Protein 7XV1 (pdb70)

Solvent-accessible surface area: 7884 Å² total; per-residue (Å²): 174,52,61,103,11,36,88,26,10,0,22,38,2,26,110,142,18,76,68,132,58,114,6,45,1,0,0,31,46,33,56,78,19,145,139,95,46,16,22,3,0,14,0,0,0,7,91,19,13,13,6,3,1,0,0,0,53,102,22,11,65,36,19,98,128,130,96,1,29,47,37,0,9,0,40,1,64,89,8,45,29,56,71,18,229,96,48,62,58,0,0,0,0,4,84,12,104,29,91,99,41,18,145,70,28,53,98,95,15,45,126,13,82,106,43,135,128,114,95,97,84,34,30,132,181,24,14,110,78,0,7,61,16,6,69,121,19,147,151,23,70,148,80,12,135,55

Structure (mmCIF, N/CA/C/O backbone):
data_7XV1
#
_entry.id   7XV1
#
_cell.length_a   50.333
_cell.length_b   50.333
_cell.length_c   126.481
_cell.angle_alpha   90.000
_cell.angle_beta   90.000
_cell.angle_gamma   90.000
#
_symmetry.space_group_name_H-M   'P 41 21 2'
#
loop_
_entity.id
_entity.type
_entity.pdbx_description
1 polymer 'Replication protein A 70 kDa DNA-binding subunit'
2 polymer 'DNA helicase B'
3 water water
#
loop_
_atom_site.group_PDB
_atom_site.id
_atom_site.type_symbol
_atom_site.label_atom_id
_atom_site.label_alt_id
_atom_site.label_comp_id
_atom_site.label_asym_id
_atom_site.label_entity_id
_atom_site.label_seq_id
_atom_site.pdbx_PDB_ins_code
_atom_site.Cartn_x
_atom_site.Cartn_y
_atom_site.Cartn_z
_atom_site.occupancy
_atom_site.B_iso_or_equiv
_atom_site.auth_seq_id
_atom_site.auth_comp_id
_atom_site.auth_asym_id
_atom_site.auth_atom_id
_atom_site.pdbx_PDB_model_num
ATOM 1 N N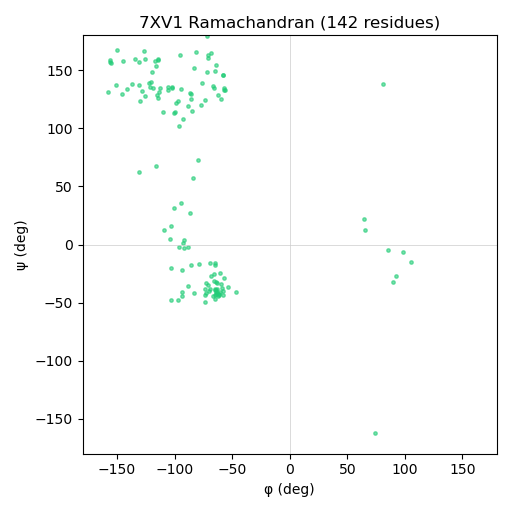 . MET A 1 1 ? 7.317 2.000 4.827 1.00 51.27 1 MET A N 1
ATOM 2 C CA . MET A 1 1 ? 8.737 1.660 4.565 1.00 44.39 1 MET A CA 1
ATOM 3 C C . MET A 1 1 ? 9.131 0.422 5.381 1.00 48.15 1 MET A C 1
ATOM 4 O O . MET A 1 1 ? 8.744 0.339 6.548 1.00 43.34 1 MET A O 1
ATOM 9 N N . VAL A 1 2 ? 9.878 -0.503 4.777 1.00 50.85 2 VAL A N 1
ATOM 10 C CA . VAL A 1 2 ? 10.345 -1.735 5.474 1.00 43.37 2 VAL A CA 1
ATOM 11 C C . VAL A 1 2 ? 11.384 -1.329 6.520 1.00 42.44 2 VAL A C 1
ATOM 12 O O . VAL A 1 2 ? 11.659 -2.151 7.411 1.00 35.51 2 VAL A O 1
ATOM 16 N N . GLY A 1 3 ? 11.925 -0.107 6.416 1.00 42.26 3 GLY A N 1
ATOM 17 C CA . GLY A 1 3 ? 12.891 0.426 7.396 1.00 42.99 3 GLY A CA 1
ATOM 18 C C . GLY A 1 3 ? 12.247 0.590 8.759 1.00 33.29 3 GLY A C 1
ATOM 19 O O . GLY A 1 3 ? 12.986 0.762 9.739 1.00 24.95 3 GLY A O 1
ATOM 20 N N . GLN A 1 4 ? 10.914 0.599 8.805 1.00 27.63 4 GLN A N 1
ATOM 21 C CA . GLN A 1 4 ? 10.188 0.700 10.093 1.00 27.53 4 GLN A CA 1
ATOM 22 C C . GLN A 1 4 ? 10.145 -0.651 10.819 1.00 26.33 4 GLN A C 1
ATOM 23 O O . GLN A 1 4 ? 9.845 -0.630 12.019 1.00 22.12 4 GLN A O 1
ATOM 29 N N . LEU A 1 5 ? 10.413 -1.773 10.134 1.00 23.36 5 LEU A N 1
ATOM 30 C CA . LEU A 1 5 ? 10.260 -3.062 10.796 1.00 21.80 5 LEU A CA 1
ATOM 31 C C . LEU A 1 5 ? 11.606 -3.759 10.949 1.00 20.30 5 LEU A C 1
ATOM 32 O O . LEU A 1 5 ? 12.570 -3.467 10.242 1.00 21.71 5 LEU A O 1
ATOM 37 N N . SER A 1 6 ? 11.647 -4.701 11.895 1.00 20.85 6 SER A N 1
ATOM 38 C CA . SER A 1 6 ? 12.873 -5.402 12.294 1.00 21.17 6 SER A CA 1
ATOM 39 C C . SER A 1 6 ? 13.211 -6.509 11.293 1.00 20.19 6 SER A C 1
ATOM 40 O O . SER A 1 6 ? 13.093 -7.701 11.567 1.00 19.64 6 SER A O 1
ATOM 43 N N . GLU A 1 7 ? 13.666 -6.089 10.112 1.00 21.84 7 GLU A N 1
ATOM 44 C CA . GLU A 1 7 ? 13.903 -7.036 9.033 1.00 22.81 7 GLU A CA 1
ATOM 45 C C . GLU A 1 7 ? 14.935 -8.065 9.461 1.00 24.70 7 GLU A C 1
ATOM 46 O O . GLU A 1 7 ? 16.037 -7.707 9.892 1.00 25.45 7 GLU A O 1
ATOM 52 N N . GLY A 1 8 ? 14.573 -9.339 9.348 1.00 22.74 8 GLY A N 1
ATOM 53 C CA . GLY A 1 8 ? 15.432 -10.428 9.747 1.00 24.77 8 GLY A CA 1
ATOM 54 C C . GLY A 1 8 ? 15.143 -11.000 11.117 1.00 24.04 8 GLY A C 1
ATOM 55 O O . GLY A 1 8 ? 15.770 -12.007 11.488 1.00 22.21 8 GLY A O 1
ATOM 56 N N . ALA A 1 9 ? 14.229 -10.386 11.883 1.00 20.36 9 ALA A N 1
ATOM 57 C CA . ALA A 1 9 ? 13.902 -10.909 13.210 1.00 20.38 9 ALA A CA 1
ATOM 58 C C . ALA A 1 9 ? 13.243 -12.279 13.116 1.00 21.73 9 ALA A C 1
ATOM 59 O O . ALA A 1 9 ? 13.502 -13.155 13.947 1.00 21.06 9 ALA A O 1
ATOM 61 N N . ILE A 1 10 ? 12.383 -12.484 12.119 1.00 20.06 10 ILE A N 1
ATOM 62 C CA . ILE A 1 10 ? 11.704 -13.779 12.031 1.00 20.72 10 ILE A CA 1
ATOM 63 C C . ILE A 1 10 ? 12.705 -14.882 11.725 1.00 19.40 10 ILE A C 1
ATOM 64 O O . ILE A 1 10 ? 12.706 -15.947 12.372 1.00 20.91 10 ILE A O 1
ATOM 69 N N . ALA A 1 11 ? 13.609 -14.627 10.781 1.00 20.90 11 ALA A N 1
ATOM 70 C CA . ALA A 1 11 ? 14.667 -15.591 10.501 1.00 23.57 11 ALA A CA 1
ATOM 71 C C . ALA A 1 11 ? 15.508 -15.858 11.743 1.00 24.96 11 ALA A C 1
ATOM 72 O O . ALA A 1 11 ? 15.929 -16.992 11.979 1.00 26.32 11 ALA A O 1
ATOM 74 N N . ALA A 1 12 ? 15.763 -14.826 12.553 1.00 21.15 12 ALA A N 1
ATOM 75 C CA . ALA A 1 12 ? 16.602 -15.032 13.734 1.00 25.69 12 ALA A CA 1
ATOM 76 C C . ALA A 1 12 ? 15.886 -15.874 14.779 1.00 27.19 12 ALA A C 1
ATOM 77 O O . ALA A 1 12 ? 16.495 -16.745 15.412 1.00 28.31 12 ALA A O 1
ATOM 79 N N . ILE A 1 13 ? 14.591 -15.638 14.975 1.00 21.44 13 ILE A N 1
ATOM 80 C CA . ILE A 1 13 ? 13.845 -16.486 15.894 1.00 25.37 13 ILE A CA 1
ATOM 81 C C . ILE A 1 13 ? 13.800 -17.913 15.377 1.00 25.16 13 ILE A C 1
ATOM 82 O O . ILE A 1 13 ? 13.985 -18.872 16.138 1.00 24.92 13 ILE A O 1
ATOM 87 N N . MET A 1 14 ? 13.612 -18.078 14.073 1.00 22.43 14 MET A N 1
ATOM 88 C CA . MET A 1 14 ? 13.401 -19.412 13.530 1.00 24.43 14 MET A CA 1
ATOM 89 C C . MET A 1 14 ? 14.692 -20.211 13.550 1.00 29.01 14 MET A C 1
ATOM 90 O O . MET A 1 14 ? 14.663 -21.437 13.723 1.00 28.96 14 MET A O 1
ATOM 95 N N . GLN A 1 15 ? 15.835 -19.544 13.374 1.00 26.21 15 GLN A N 1
ATOM 96 C CA . GLN A 1 15 ? 17.121 -20.237 13.314 1.00 28.69 15 GLN A CA 1
ATOM 97 C C . GLN A 1 15 ? 17.859 -20.235 14.655 1.00 32.72 15 GLN A C 1
ATOM 98 O O . GLN A 1 15 ? 18.300 -21.294 15.109 1.00 33.54 15 GLN A O 1
ATOM 104 N N . LYS A 1 16 ? 17.969 -19.087 15.333 1.00 27.90 16 LYS A N 1
ATOM 105 C CA . LYS A 1 16 ? 18.714 -19.024 16.590 1.00 31.75 16 LYS A CA 1
ATOM 106 C C . LYS A 1 16 ? 17.854 -19.226 17.829 1.00 36.20 16 LYS A C 1
ATOM 107 O O . LYS A 1 16 ? 18.394 -19.590 18.883 1.00 37.65 16 LYS A O 1
ATOM 113 N N . GLY A 1 17 ? 16.545 -18.992 17.739 1.00 34.49 17 GLY A N 1
ATOM 114 C CA . GLY A 1 17 ? 15.659 -19.146 18.878 1.00 35.66 17 GLY A CA 1
ATOM 115 C C . GLY A 1 17 ? 15.893 -18.192 20.032 1.00 41.03 17 GLY A C 1
ATOM 116 O O . GLY A 1 17 ? 15.295 -18.381 21.094 1.00 42.08 17 GLY A O 1
ATOM 117 N N . ASP A 1 18 ? 16.689 -17.142 19.834 1.00 43.80 18 ASP A N 1
ATOM 118 C CA . ASP A 1 18 ? 17.011 -16.235 20.971 1.00 45.15 18 ASP A CA 1
ATOM 119 C C . ASP A 1 18 ? 15.815 -15.326 21.277 1.00 38.51 18 ASP A C 1
ATOM 120 O O . ASP A 1 18 ? 15.162 -14.870 20.326 1.00 38.39 18 ASP A O 1
ATOM 125 N N . THR A 1 19 ? 15.532 -15.111 22.563 1.00 36.96 19 THR A N 1
ATOM 126 C CA . THR A 1 19 ? 14.383 -14.269 22.982 1.00 36.58 19 THR A CA 1
ATOM 127 C C . THR A 1 19 ? 14.869 -12.898 23.457 1.00 36.17 19 THR A C 1
ATOM 128 O O . THR A 1 19 ? 14.028 -12.111 23.909 1.00 35.32 19 THR A O 1
ATOM 132 N N . ASN A 1 20 ? 16.167 -12.624 23.351 1.00 32.56 20 ASN A N 1
ATOM 133 C CA . ASN A 1 20 ? 16.711 -11.355 23.906 1.00 35.97 20 ASN A CA 1
ATOM 134 C C . ASN A 1 20 ? 16.587 -10.216 22.888 1.00 35.51 20 ASN A C 1
ATOM 135 O O . ASN A 1 20 ? 17.397 -9.276 22.964 1.00 39.45 20 ASN A O 1
ATOM 140 N N . ILE A 1 21 ? 15.611 -10.289 21.981 1.00 31.53 21 ILE A N 1
ATOM 141 C CA . ILE A 1 21 ? 15.395 -9.191 21.050 1.00 32.18 21 ILE A CA 1
ATOM 142 C C . ILE A 1 21 ? 14.023 -8.589 21.318 1.00 29.38 21 ILE A C 1
ATOM 143 O O . ILE A 1 21 ? 13.134 -9.239 21.877 1.00 27.60 21 ILE A O 1
ATOM 148 N N . LYS A 1 22 ? 13.892 -7.293 20.967 1.00 26.68 22 LYS A N 1
ATOM 149 C CA . LYS A 1 22 ? 12.608 -6.547 21.097 1.00 24.83 22 LYS A CA 1
ATOM 150 C C . LYS A 1 22 ? 12.187 -6.166 19.659 1.00 23.07 22 LYS A C 1
ATOM 151 O O . LYS A 1 22 ? 12.200 -4.963 19.362 1.00 22.77 22 LYS A O 1
ATOM 157 N N . PRO A 1 23 ? 11.803 -7.104 18.746 1.00 22.34 23 PRO A N 1
ATOM 158 C CA . PRO A 1 23 ? 11.578 -6.764 17.342 1.00 21.31 23 PRO A CA 1
ATOM 159 C C . PRO A 1 23 ? 10.311 -5.949 17.142 1.00 22.71 23 PRO A C 1
ATOM 160 O O . PRO A 1 23 ? 9.327 -6.082 17.873 1.00 21.07 23 PRO A O 1
ATOM 164 N N . ILE A 1 24 ? 10.359 -5.082 16.140 1.00 19.30 24 ILE A N 1
ATOM 165 C CA . ILE A 1 24 ? 9.202 -4.313 15.691 1.00 19.61 24 ILE A CA 1
ATOM 166 C C . ILE A 1 24 ? 8.609 -5.018 14.474 1.00 21.65 24 ILE A C 1
ATOM 167 O O . ILE A 1 24 ? 9.294 -5.230 13.467 1.00 19.73 24 ILE A O 1
ATOM 172 N N . LEU A 1 25 ? 7.336 -5.396 14.575 1.00 18.28 25 LEU A N 1
ATOM 173 C CA . LEU A 1 25 ? 6.660 -6.235 13.597 1.00 17.37 25 LEU A CA 1
ATOM 174 C C . LEU A 1 25 ? 5.327 -5.607 13.214 1.00 20.85 25 LEU A C 1
ATOM 175 O O . LEU A 1 25 ? 4.728 -4.865 13.990 1.00 22.93 25 LEU A O 1
ATOM 180 N N . GLN A 1 26 ? 4.824 -5.965 12.044 1.00 18.44 26 GLN A N 1
ATOM 181 C CA . GLN A 1 26 ? 3.468 -5.581 11.645 1.00 21.74 26 GLN A CA 1
ATOM 182 C C . GLN A 1 26 ? 2.534 -6.783 11.733 1.00 23.22 26 GLN A C 1
ATOM 183 O O . GLN A 1 26 ? 2.879 -7.878 11.273 1.00 22.07 26 GLN A O 1
ATOM 189 N N . VAL A 1 27 ? 1.365 -6.583 12.343 1.00 21.81 27 VAL A N 1
ATOM 190 C CA . VAL A 1 27 ? 0.322 -7.609 12.322 1.00 21.89 27 VAL A CA 1
ATOM 191 C C . VAL A 1 27 ? -0.291 -7.651 10.928 1.00 26.61 27 VAL A C 1
ATOM 192 O O . VAL A 1 27 ? -0.762 -6.633 10.411 1.00 24.91 27 VAL A O 1
ATOM 196 N N . ILE A 1 28 ? -0.285 -8.828 10.310 1.00 21.51 28 ILE A N 1
ATOM 197 C CA . ILE A 1 28 ? -0.940 -8.983 9.015 1.00 26.81 28 ILE A CA 1
ATOM 198 C C . ILE A 1 28 ? -2.370 -9.484 9.171 1.00 30.18 28 ILE A C 1
ATOM 199 O O . ILE A 1 28 ? -3.286 -8.977 8.513 1.00 30.58 28 ILE A O 1
ATOM 204 N N . ASN A 1 29 ? -2.588 -10.476 10.025 1.00 26.05 29 ASN A N 1
ATOM 205 C CA . ASN A 1 29 ? -3.920 -11.024 10.220 1.00 28.91 29 ASN A CA 1
ATOM 206 C C . ASN A 1 29 ? -3.966 -11.637 11.608 1.00 27.26 29 ASN A C 1
ATOM 207 O O . ASN A 1 29 ? -2.934 -11.998 12.174 1.00 25.36 29 ASN A O 1
ATOM 212 N N . ILE A 1 30 ? -5.175 -11.741 12.151 1.00 28.15 30 ILE A N 1
ATOM 213 C CA . ILE A 1 30 ? -5.418 -12.327 13.463 1.00 28.07 30 ILE A CA 1
ATOM 214 C C . ILE A 1 30 ? -6.540 -13.335 13.319 1.00 33.26 30 ILE A C 1
ATOM 215 O O . ILE A 1 30 ? -7.547 -13.062 12.652 1.00 34.73 30 ILE A O 1
ATOM 220 N N . ARG A 1 31 ? -6.395 -14.494 13.951 1.00 28.15 31 ARG A N 1
ATOM 221 C CA . ARG A 1 31 ? -7.555 -15.350 13.879 1.00 31.47 31 ARG A CA 1
ATOM 222 C C . ARG A 1 31 ? -7.819 -15.986 15.237 1.00 33.10 31 ARG A C 1
ATOM 223 O O . ARG A 1 31 ? -6.876 -16.362 15.957 1.00 29.81 31 ARG A O 1
ATOM 231 N N . PRO A 1 32 ? -9.080 -16.049 15.646 1.00 33.74 32 PRO A N 1
ATOM 232 C CA . PRO A 1 32 ? -9.398 -16.631 16.948 1.00 37.08 32 PRO A CA 1
ATOM 233 C C . PRO A 1 32 ? -9.482 -18.138 16.828 1.00 35.85 32 PRO A C 1
ATOM 234 O O . PRO A 1 32 ? -9.839 -18.681 15.782 1.00 36.87 32 PRO A O 1
ATOM 238 N N . ILE A 1 33 ? -9.176 -18.814 17.944 1.00 36.50 33 ILE A N 1
ATOM 239 C CA . ILE A 1 33 ? -9.257 -20.302 18.040 1.00 42.01 33 ILE A CA 1
ATOM 240 C C . ILE A 1 33 ? -10.106 -20.604 19.285 1.00 47.64 33 ILE A C 1
ATOM 241 O O . ILE A 1 33 ? -9.825 -19.991 20.331 1.00 43.93 33 ILE A O 1
ATOM 246 N N . THR A 1 34 ? -11.102 -21.495 19.186 1.00 48.10 34 THR A N 1
ATOM 247 C CA . THR A 1 34 ? -11.928 -21.845 20.332 1.00 53.44 34 THR A CA 1
ATOM 248 C C . THR A 1 34 ? -11.940 -23.356 20.530 1.00 54.01 34 THR A C 1
ATOM 249 O O . THR A 1 34 ? -11.645 -24.109 19.597 1.00 54.92 34 THR A O 1
ATOM 253 N N . SER A 1 38 ? -14.724 -21.614 26.885 1.00 61.72 38 SER A N 1
ATOM 254 C CA . SER A 1 38 ? -13.288 -21.335 26.892 1.00 63.91 38 SER A CA 1
ATOM 255 C C . SER A 1 38 ? -12.950 -20.002 26.225 1.00 65.16 38 SER A C 1
ATOM 256 O O . SER A 1 38 ? -13.509 -19.671 25.177 1.00 67.45 38 SER A O 1
ATOM 259 N N . PRO A 1 39 ? -12.024 -19.247 26.823 1.00 64.02 39 PRO A N 1
ATOM 260 C CA . PRO A 1 39 ? -11.642 -17.968 26.227 1.00 60.56 39 PRO A CA 1
ATOM 261 C C . PRO A 1 39 ? -11.128 -18.173 24.818 1.00 58.21 39 PRO A C 1
ATOM 262 O O . PRO A 1 39 ? -10.504 -19.204 24.509 1.00 58.53 39 PRO A O 1
ATOM 266 N N . PRO A 1 40 ? -11.391 -17.226 23.924 1.00 56.03 40 PRO A N 1
ATOM 267 C CA . PRO A 1 40 ? -10.743 -17.286 22.610 1.00 52.53 40 PRO A CA 1
ATOM 268 C C . PRO A 1 40 ? -9.245 -17.074 22.764 1.00 46.87 40 PRO A C 1
ATOM 269 O O . PRO A 1 40 ? -8.790 -16.224 23.535 1.00 47.14 40 PRO A O 1
ATOM 273 N N . ARG A 1 41 ? -8.477 -17.890 22.055 1.00 42.42 41 ARG A N 1
ATOM 274 C CA . ARG A 1 41 ? -7.032 -17.733 21.967 1.00 40.77 41 ARG A CA 1
ATOM 275 C C . ARG A 1 41 ? -6.710 -17.170 20.586 1.00 36.46 41 ARG A C 1
ATOM 276 O O . ARG A 1 41 ? -7.277 -17.617 19.584 1.00 38.27 41 ARG A O 1
ATOM 284 N N . TYR A 1 42 ? -5.833 -16.176 20.524 1.00 30.15 42 TYR A N 1
ATOM 285 C CA . TYR A 1 42 ? -5.565 -15.510 19.266 1.00 25.96 42 TYR A CA 1
ATOM 286 C C . TYR A 1 42 ? -4.248 -15.988 18.677 1.00 28.53 42 TYR A C 1
ATOM 287 O O . TYR A 1 42 ? -3.238 -16.095 19.379 1.00 27.58 42 TYR A O 1
ATOM 296 N N . ARG A 1 43 ? -4.285 -16.261 17.378 1.00 23.27 43 ARG A N 1
ATOM 297 C CA . ARG A 1 43 ? -3.137 -16.648 16.564 1.00 21.67 43 ARG A CA 1
ATOM 298 C C . ARG A 1 43 ? -2.872 -15.512 15.584 1.00 24.77 43 ARG A C 1
ATOM 299 O O . ARG A 1 43 ? -3.813 -14.970 14.994 1.00 25.65 43 ARG A O 1
ATOM 307 N N . LEU A 1 44 ? -1.607 -15.124 15.428 1.00 24.95 44 LEU A N 1
ATOM 308 C CA . LEU A 1 44 ? -1.264 -13.945 14.641 1.00 22.57 44 LEU A CA 1
ATOM 309 C C . LEU A 1 44 ? -0.351 -14.321 13.480 1.00 22.29 44 LEU A C 1
ATOM 310 O O . LEU A 1 44 ? 0.548 -15.155 13.627 1.00 20.68 44 LEU A O 1
ATOM 315 N N . LEU A 1 45 ? -0.606 -13.712 12.328 1.00 19.87 45 LEU A N 1
ATOM 316 C CA . LEU A 1 45 ? 0.312 -13.719 11.190 1.00 22.32 45 LEU A CA 1
ATOM 317 C C . LEU A 1 45 ? 1.049 -12.378 11.201 1.00 22.85 45 LEU A C 1
ATOM 318 O O . LEU A 1 45 ? 0.431 -11.329 10.999 1.00 23.27 45 LEU A O 1
ATOM 323 N N . MET A 1 46 ? 2.355 -12.400 11.462 1.00 19.09 46 MET A N 1
ATO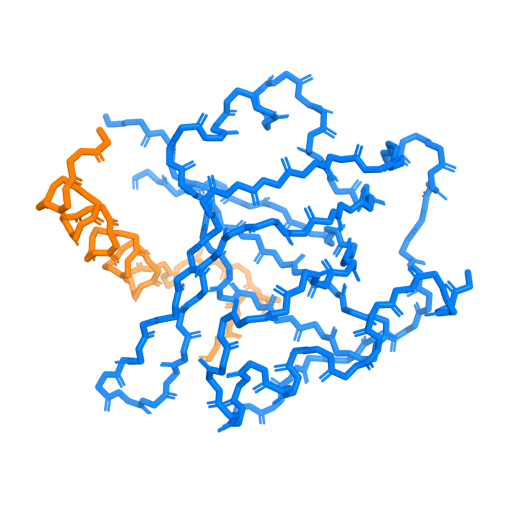M 324 C CA . MET A 1 46 ? 3.129 -11.171 11.562 1.00 21.01 46 MET A CA 1
ATOM 325 C C . MET A 1 46 ? 4.196 -11.078 10.493 1.00 22.10 46 MET A C 1
ATOM 326 O O . MET A 1 46 ? 4.688 -12.082 9.973 1.00 20.93 46 MET A O 1
ATOM 331 N N . SER A 1 47 ? 4.602 -9.837 10.237 1.00 20.51 47 SER A N 1
ATOM 332 C CA . SER A 1 47 ? 5.625 -9.512 9.266 1.00 18.95 47 SER A CA 1
ATOM 333 C C . SER A 1 47 ? 6.752 -8.754 9.945 1.00 20.89 47 SER A C 1
ATOM 334 O O . SER A 1 47 ? 6.498 -7.873 10.776 1.00 17.34 47 SER A O 1
ATOM 337 N N . ASP A 1 48 ? 7.992 -9.071 9.582 1.00 18.91 48 ASP A N 1
ATOM 338 C CA . ASP A 1 48 ? 9.112 -8.207 9.929 1.00 22.78 48 ASP A CA 1
ATOM 339 C C . ASP A 1 48 ? 9.588 -7.386 8.745 1.00 23.24 48 ASP A C 1
ATOM 340 O O . ASP A 1 48 ? 10.692 -6.837 8.795 1.00 24.61 48 ASP A O 1
ATOM 345 N N . GLY A 1 49 ? 8.773 -7.286 7.683 1.00 22.28 49 GLY A N 1
ATOM 346 C CA . GLY A 1 49 ? 9.089 -6.555 6.478 1.00 25.97 49 GLY A CA 1
ATOM 347 C C . GLY A 1 49 ? 9.738 -7.393 5.397 1.00 27.78 49 GLY A C 1
ATOM 348 O O . GLY A 1 49 ? 9.618 -7.071 4.215 1.00 30.72 49 GLY A O 1
ATOM 349 N N . LEU A 1 50 ? 10.442 -8.453 5.787 1.00 25.65 50 LEU A N 1
ATOM 350 C CA . LEU A 1 50 ? 11.091 -9.394 4.886 1.00 25.46 50 LEU A CA 1
ATOM 351 C C . LEU A 1 50 ? 10.307 -10.696 4.779 1.00 24.47 50 LEU A C 1
ATOM 352 O O . LEU A 1 50 ? 10.068 -11.193 3.674 1.00 27.33 50 LEU A O 1
ATOM 357 N N . ASN A 1 51 ? 9.909 -11.259 5.921 1.00 21.62 51 ASN A N 1
ATOM 358 C CA . ASN A 1 51 ? 9.195 -12.526 5.994 1.00 22.59 51 ASN A CA 1
ATOM 359 C C . ASN A 1 51 ? 7.901 -12.347 6.770 1.00 23.97 51 ASN A C 1
ATOM 360 O O . ASN A 1 51 ? 7.742 -11.397 7.553 1.00 19.72 51 ASN A O 1
ATOM 365 N N . THR A 1 52 ? 6.971 -13.278 6.555 1.00 21.37 52 THR A N 1
ATOM 366 C CA . THR A 1 52 ? 5.834 -13.424 7.441 1.00 21.42 52 THR A CA 1
ATOM 367 C C . THR A 1 52 ? 5.942 -14.775 8.122 1.00 21.20 52 THR A C 1
ATOM 368 O O . THR A 1 52 ? 6.612 -15.691 7.633 1.00 22.35 52 THR A O 1
ATOM 372 N N . LEU A 1 53 ? 5.270 -14.901 9.256 1.00 21.2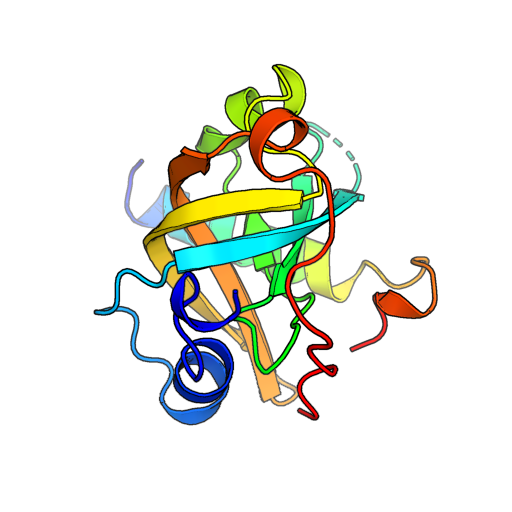0 53 LEU A N 1
ATOM 373 C CA . LEU A 1 53 ? 5.246 -16.167 9.965 1.00 19.24 53 LEU A CA 1
ATOM 374 C C . LEU A 1 53 ? 3.925 -16.219 10.705 1.00 22.29 53 LEU A C 1
ATOM 375 O O . LEU A 1 53 ? 3.512 -15.214 11.275 1.00 19.13 53 LEU A O 1
ATOM 380 N N . SER A 1 54 ? 3.255 -17.373 10.684 1.00 20.77 54 SER A N 1
ATOM 381 C CA . SER A 1 54 ? 1.914 -17.473 11.270 1.00 20.70 54 SER A CA 1
ATOM 382 C C . SER A 1 54 ? 1.864 -18.284 12.562 1.00 23.74 54 SER A C 1
ATOM 383 O O . SER A 1 54 ? 0.770 -18.647 13.016 1.00 23.93 54 SER A O 1
ATOM 386 N N . SER A 1 55 ? 3.001 -18.607 13.167 1.00 20.13 55 SER A N 1
ATOM 387 C CA . SER A 1 55 ? 2.982 -19.388 14.391 1.00 20.68 55 SER A CA 1
ATOM 388 C C . SER A 1 55 ? 3.158 -18.515 15.627 1.00 21.91 55 SER A C 1
ATOM 389 O O . SER A 1 55 ? 3.705 -18.975 16.638 1.00 23.30 55 SER A O 1
ATOM 392 N N . PHE A 1 56 ? 2.681 -17.265 15.572 1.00 19.78 56 PHE A N 1
ATOM 393 C CA . PHE A 1 56 ? 2.602 -16.430 16.757 1.00 20.50 56 PHE A CA 1
ATOM 394 C C . PHE A 1 56 ? 1.284 -16.692 17.469 1.00 20.84 56 PHE A C 1
ATOM 395 O O . PHE A 1 56 ? 0.221 -16.661 16.842 1.00 23.19 56 PHE A O 1
ATOM 403 N N . MET A 1 57 ? 1.362 -16.926 18.775 1.00 21.18 57 MET A N 1
ATOM 404 C CA . MET A 1 57 ? 0.208 -17.067 19.661 1.00 23.90 57 MET A CA 1
ATOM 405 C C . MET A 1 57 ? 0.232 -15.978 20.727 1.00 25.66 57 MET A C 1
ATOM 406 O O . MET A 1 57 ? 1.270 -15.730 21.358 1.00 25.43 57 MET A O 1
ATOM 411 N N . LEU A 1 58 ? -0.923 -15.360 20.951 1.00 24.71 58 LEU A N 1
ATOM 412 C CA . LEU A 1 58 ? -1.042 -14.299 21.937 1.00 27.13 58 LEU A CA 1
ATOM 413 C C . LEU A 1 58 ? -1.304 -14.903 23.318 1.00 29.64 58 LEU A C 1
ATOM 414 O O . LEU A 1 58 ? -2.180 -15.760 23.473 1.00 28.11 58 LEU A O 1
ATOM 419 N N . ALA A 1 59 ? -0.516 -14.486 24.308 1.00 26.97 59 ALA A N 1
ATOM 420 C CA . ALA A 1 59 ? -0.839 -14.793 25.699 1.00 33.13 59 ALA A CA 1
ATOM 421 C C . ALA A 1 59 ? -2.216 -14.245 26.058 1.00 33.26 59 ALA A C 1
ATOM 422 O O . ALA A 1 59 ? -2.627 -13.187 25.589 1.00 31.97 59 ALA A O 1
ATOM 424 N N . THR A 1 60 ? -2.933 -14.968 26.915 1.00 34.48 60 THR A N 1
ATOM 425 C CA . THR A 1 60 ? -4.301 -14.558 27.212 1.00 35.20 60 THR A CA 1
ATOM 426 C C . THR A 1 60 ? -4.348 -13.218 27.938 1.00 35.91 60 THR A C 1
ATOM 427 O O . THR A 1 60 ? -5.333 -12.483 27.810 1.00 36.25 60 THR A O 1
ATOM 431 N N . GLN A 1 61 ? -3.278 -12.857 28.657 1.00 36.61 61 GLN A N 1
ATOM 432 C CA . GLN A 1 61 ? -3.219 -11.562 29.337 1.00 38.17 61 GLN A CA 1
ATOM 433 C C . GLN A 1 61 ? -3.316 -10.397 28.367 1.00 37.96 61 GLN A C 1
ATOM 434 O O . GLN A 1 61 ? -3.702 -9.288 28.769 1.00 35.69 61 GLN A O 1
ATOM 440 N N . LEU A 1 62 ? -2.946 -10.614 27.111 1.00 34.82 62 LEU A N 1
ATOM 441 C CA . LEU A 1 62 ? -2.977 -9.590 26.076 1.00 36.14 62 LEU A CA 1
ATOM 442 C C . LEU A 1 62 ? -4.285 -9.557 25.298 1.00 35.61 62 LEU A C 1
ATOM 443 O O . LEU A 1 62 ? -4.444 -8.699 24.423 1.00 33.02 62 LEU A O 1
ATOM 448 N N . ASN A 1 63 ? -5.212 -10.464 25.586 1.00 34.47 63 ASN A N 1
ATOM 449 C CA . ASN A 1 63 ? -6.476 -10.497 24.857 1.00 37.87 63 ASN A CA 1
ATOM 450 C C . ASN A 1 63 ? -7.207 -9.160 24.844 1.00 40.06 63 ASN A C 1
ATOM 451 O O . ASN A 1 63 ? -7.834 -8.848 23.819 1.00 36.52 63 ASN A O 1
ATOM 456 N N . PRO A 1 64 ? -7.195 -8.347 25.909 1.00 38.70 64 PRO A N 1
ATOM 457 C CA . PRO A 1 64 ? -7.862 -7.039 25.817 1.00 42.23 64 PRO A CA 1
ATOM 458 C C . PRO A 1 64 ? -7.354 -6.144 24.696 1.00 41.67 64 PRO A C 1
ATOM 459 O O . PRO A 1 64 ? -8.124 -5.316 24.198 1.00 42.34 64 PRO A O 1
ATOM 463 N N . LEU A 1 65 ? -6.087 -6.261 24.283 1.00 38.44 65 LEU A N 1
ATOM 464 C CA . LEU A 1 65 ? -5.618 -5.439 23.167 1.00 40.32 65 LEU A CA 1
ATOM 465 C C . LEU A 1 65 ? -6.365 -5.772 21.886 1.00 38.71 65 LEU A C 1
ATOM 466 O O . LEU A 1 65 ? -6.580 -4.895 21.043 1.00 36.51 65 LEU A O 1
ATOM 471 N N . VAL A 1 66 ? -6.746 -7.035 21.716 1.00 35.27 66 V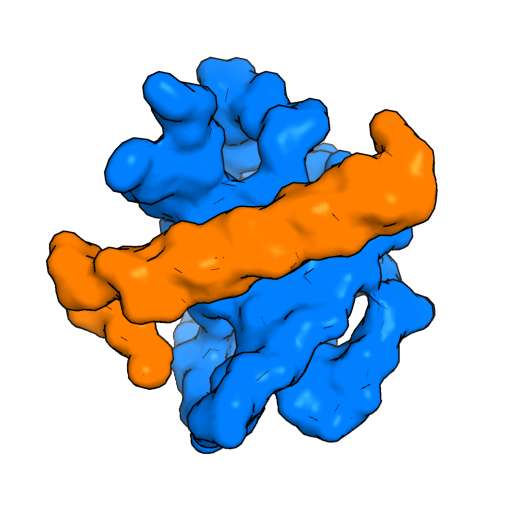AL A N 1
ATOM 472 C CA . VAL A 1 66 ? -7.416 -7.449 20.493 1.00 38.09 66 VAL A CA 1
ATOM 473 C C . VAL A 1 66 ? -8.900 -7.148 20.585 1.00 42.67 66 VAL A C 1
ATOM 474 O O . VAL A 1 66 ? -9.513 -6.659 19.632 1.00 45.45 66 VAL A O 1
ATOM 478 N N . GLU A 1 67 ? -9.486 -7.423 21.746 1.00 41.36 67 GLU A N 1
ATOM 479 C CA . GLU A 1 67 ? -10.912 -7.229 21.938 1.00 45.12 67 GLU A CA 1
ATOM 480 C C . GLU A 1 67 ? -11.277 -5.751 21.932 1.00 47.41 67 GLU A C 1
ATOM 481 O O . GLU A 1 67 ? -12.375 -5.388 21.496 1.00 54.17 67 GLU A O 1
ATOM 487 N N . GLU A 1 68 ? -10.321 -4.887 22.312 1.00 46.74 68 GLU A N 1
ATOM 488 C CA . GLU A 1 68 ? -10.526 -3.409 22.253 1.00 48.63 68 GLU A CA 1
ATOM 489 C C . GLU A 1 68 ? -10.006 -2.894 20.911 1.00 48.57 68 GLU A C 1
ATOM 490 O O . GLU A 1 68 ? -10.006 -1.662 20.739 1.00 51.00 68 GLU A O 1
ATOM 496 N N . GLU A 1 69 ? -9.517 -3.783 20.043 1.00 45.93 69 GLU A N 1
ATOM 497 C CA . GLU A 1 69 ? -9.081 -3.456 18.683 1.00 45.58 69 GLU A CA 1
ATOM 498 C C . GLU A 1 69 ? -7.880 -2.518 18.641 1.00 46.60 69 GLU A C 1
ATOM 499 O O . GLU A 1 69 ? -7.647 -1.856 17.625 1.00 47.52 69 GLU A O 1
ATOM 505 N N . GLN A 1 70 ? -7.097 -2.462 19.720 1.00 45.06 70 GLN A N 1
ATOM 506 C CA . GLN A 1 70 ? -5.827 -1.749 19.677 1.00 42.91 70 GLN A CA 1
ATOM 507 C C . GLN A 1 70 ? -4.794 -2.543 18.884 1.00 42.18 70 GLN A C 1
ATOM 508 O O . GLN A 1 70 ? -4.068 -1.984 18.051 1.00 39.53 70 GLN A O 1
ATOM 514 N N . LEU A 1 71 ? -4.736 -3.852 19.115 1.00 35.50 71 LEU A N 1
ATOM 515 C CA . LEU A 1 71 ? -3.971 -4.784 18.293 1.00 36.81 71 LEU A CA 1
ATOM 516 C C . LEU A 1 71 ? -4.899 -5.341 17.219 1.00 39.34 71 LEU A C 1
ATOM 517 O O . LEU A 1 71 ? -5.800 -6.130 17.523 1.00 38.15 71 LEU A O 1
ATOM 522 N N . SER A 1 72 ? -4.695 -4.915 15.970 1.00 37.19 72 SER A N 1
ATOM 523 C CA . SER A 1 72 ? -5.546 -5.332 14.864 1.00 35.21 72 SER A CA 1
ATOM 524 C C . SER A 1 72 ? -4.714 -5.343 13.591 1.00 32.95 72 SER A C 1
ATOM 525 O O . SER A 1 72 ? -3.604 -4.813 13.552 1.00 30.94 72 SER A O 1
ATOM 528 N N . SER A 1 73 ? -5.268 -5.941 12.536 1.00 33.70 73 SER A N 1
ATOM 529 C CA . SER A 1 73 ? -4.514 -6.097 11.293 1.00 32.98 73 SER A CA 1
ATOM 530 C C . SER A 1 73 ? -4.009 -4.761 10.780 1.00 32.21 73 SER A C 1
ATOM 531 O O . SER A 1 73 ? -4.759 -3.785 10.701 1.00 33.03 73 SER A O 1
ATOM 534 N N . ASN A 1 74 ? -2.731 -4.752 10.414 1.00 27.54 74 ASN A N 1
ATOM 535 C CA . ASN A 1 74 ? -1.909 -3.683 9.866 1.00 31.85 74 ASN A CA 1
ATOM 536 C C . ASN A 1 74 ? -1.289 -2.800 10.946 1.00 29.98 74 ASN A C 1
ATOM 537 O O . ASN A 1 74 ? -0.472 -1.947 10.600 1.00 29.02 74 ASN A O 1
ATOM 542 N N . CYS A 1 75 ? -1.604 -2.988 12.224 1.00 27.67 75 CYS A N 1
ATOM 543 C CA . CYS A 1 75 ? -0.911 -2.182 13.217 1.00 27.29 75 CYS A CA 1
ATOM 544 C C . CYS A 1 75 ? 0.544 -2.632 13.334 1.00 26.37 75 CYS A C 1
ATOM 545 O O . CYS A 1 75 ? 0.930 -3.735 12.922 1.00 24.27 75 CYS A O 1
ATOM 548 N N . VAL A 1 76 ? 1.368 -1.752 13.891 1.00 25.21 76 VAL A N 1
ATOM 549 C CA . VAL A 1 76 ? 2.780 -2.040 14.109 1.00 22.49 76 VAL A CA 1
ATOM 550 C C . VAL A 1 76 ? 2.999 -2.105 15.610 1.00 26.11 76 VAL A C 1
ATOM 551 O O . VAL A 1 76 ? 2.558 -1.211 16.345 1.00 25.75 76 VAL A O 1
ATOM 555 N N . CYS A 1 77 ? 3.665 -3.168 16.072 1.00 22.65 77 CYS A N 1
ATOM 556 C CA . CYS A 1 77 ? 3.870 -3.349 17.497 1.00 25.54 77 CYS A CA 1
ATOM 557 C C . CYS A 1 77 ? 5.314 -3.745 17.773 1.00 25.41 77 CYS A C 1
ATOM 558 O O . CYS A 1 77 ? 6.058 -4.168 16.887 1.00 26.18 77 CYS A O 1
ATOM 561 N N . GLN A 1 78 ? 5.730 -3.532 19.011 1.00 24.53 78 GLN A N 1
ATOM 562 C CA . GLN A 1 78 ? 7.053 -3.931 19.449 1.00 22.70 78 GLN A CA 1
ATOM 563 C C . GLN A 1 78 ? 6.900 -5.006 20.513 1.00 22.91 78 GLN A C 1
ATOM 564 O O . GLN A 1 78 ? 6.156 -4.830 21.484 1.00 24.80 78 GLN A O 1
ATOM 570 N N . ILE A 1 79 ? 7.597 -6.113 20.333 1.00 21.62 79 ILE A N 1
ATOM 571 C CA . ILE A 1 79 ? 7.509 -7.224 21.274 1.00 22.94 79 ILE A CA 1
ATOM 572 C C . ILE A 1 79 ? 8.491 -6.970 22.406 1.00 27.78 79 ILE A C 1
ATOM 573 O O . ILE A 1 79 ? 9.681 -6.761 22.163 1.00 28.42 79 ILE A O 1
ATOM 578 N N . HIS A 1 80 ? 8.003 -6.985 23.641 1.00 24.16 80 HIS A N 1
ATOM 579 C CA . HIS A 1 80 ? 8.869 -6.798 24.796 1.00 26.95 80 HIS A CA 1
ATOM 580 C C . HIS A 1 80 ? 9.194 -8.084 25.538 1.00 27.73 80 HIS A C 1
ATOM 581 O O . HIS A 1 80 ? 10.200 -8.127 26.255 1.00 26.82 80 HIS A O 1
ATOM 588 N N . ARG A 1 81 ? 8.395 -9.134 25.372 1.00 24.61 81 ARG A N 1
ATOM 589 C CA . ARG A 1 81 ? 8.758 -10.419 25.963 1.00 23.60 81 ARG A CA 1
ATOM 590 C C . ARG A 1 81 ? 8.031 -11.521 25.206 1.00 23.90 81 ARG A C 1
ATOM 591 O O . ARG A 1 81 ? 6.826 -11.411 24.956 1.00 23.55 81 ARG A O 1
ATOM 599 N N . PHE A 1 82 ? 8.793 -12.539 24.817 1.00 22.08 82 PHE A N 1
ATOM 600 C CA . PHE A 1 82 ? 8.195 -13.679 24.091 1.00 22.44 82 PHE A CA 1
ATOM 601 C C . PHE A 1 82 ? 8.882 -14.977 24.495 1.00 23.92 82 PHE A C 1
ATOM 602 O O . PHE A 1 82 ? 10.018 -14.938 24.981 1.00 24.39 82 PHE A O 1
ATOM 610 N N . ILE A 1 83 ? 8.188 -16.085 24.291 1.00 20.12 83 ILE A N 1
ATOM 611 C CA . ILE A 1 83 ? 8.708 -17.409 24.600 1.00 22.63 83 ILE A CA 1
ATOM 612 C C . ILE A 1 83 ? 8.690 -18.210 23.315 1.00 24.95 83 ILE A C 1
ATOM 613 O O . ILE A 1 83 ? 7.710 -18.155 22.563 1.00 23.51 83 ILE A O 1
ATOM 618 N N . VAL A 1 84 ? 9.780 -18.944 23.048 1.00 21.68 84 VAL A N 1
ATOM 619 C CA . VAL A 1 84 ? 9.848 -19.836 21.890 1.00 22.33 84 VAL A CA 1
ATOM 620 C C . VAL A 1 84 ? 9.630 -21.261 22.372 1.00 24.82 84 VAL A C 1
ATOM 621 O O . VAL A 1 84 ? 10.184 -21.674 23.404 1.00 23.51 84 VAL A O 1
ATOM 625 N N . ASN A 1 85 ? 8.793 -22.018 21.663 1.00 22.15 85 ASN A N 1
ATOM 626 C CA . ASN A 1 85 ? 8.633 -23.437 21.964 1.00 23.29 85 ASN A CA 1
ATOM 627 C C . ASN A 1 85 ? 8.785 -24.204 20.664 1.00 21.93 85 ASN A C 1
ATOM 628 O O . ASN A 1 85 ? 8.058 -23.938 19.706 1.00 23.98 85 ASN A O 1
ATOM 633 N N . THR A 1 86 ? 9.717 -25.149 20.625 1.00 22.05 86 THR A N 1
ATOM 634 C CA . THR A 1 86 ? 10.022 -25.891 19.405 1.00 21.50 86 THR A CA 1
ATOM 635 C C . THR A 1 86 ? 9.278 -27.225 19.415 1.00 24.78 86 THR A C 1
ATOM 636 O O . THR A 1 86 ? 9.437 -28.023 20.340 1.00 24.03 86 THR A O 1
ATOM 640 N N . LEU A 1 87 ? 8.468 -27.470 18.388 1.00 24.40 87 LEU A N 1
ATOM 641 C CA . LEU A 1 87 ? 7.652 -28.678 18.366 1.00 23.23 87 LEU A CA 1
ATOM 642 C C . LEU A 1 87 ? 8.452 -29.889 17.898 1.00 25.70 87 LEU A C 1
ATOM 643 O O . LEU A 1 87 ? 9.543 -29.766 17.334 1.00 24.15 87 LEU A O 1
ATOM 648 N N . LYS A 1 88 ? 7.865 -31.071 18.144 1.00 26.23 88 LYS A N 1
ATOM 649 C CA . LYS A 1 88 ? 8.435 -32.360 17.754 1.00 31.30 88 LYS A CA 1
ATOM 650 C C . LYS A 1 88 ? 8.926 -32.346 16.311 1.00 32.15 88 LYS A C 1
ATOM 651 O O . LYS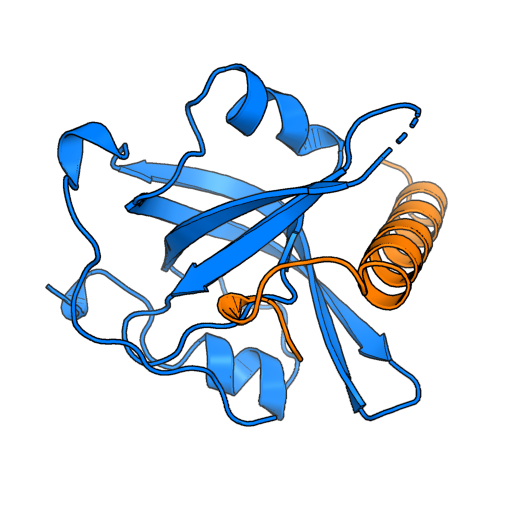 A 1 88 ? 9.984 -32.912 15.994 1.00 31.33 88 LYS A O 1
ATOM 657 N N . ASP A 1 89 ? 8.152 -31.726 15.417 1.00 30.88 89 ASP A N 1
ATOM 658 C CA . ASP A 1 89 ? 8.410 -31.762 13.988 1.00 32.10 89 ASP A CA 1
ATOM 659 C C . ASP A 1 89 ? 9.330 -30.645 13.518 1.00 32.28 89 ASP A C 1
ATOM 660 O O . ASP A 1 89 ? 9.661 -30.602 12.331 1.00 32.72 89 ASP A O 1
ATOM 665 N N . GLY A 1 90 ? 9.758 -29.743 14.405 1.00 28.22 90 GLY A N 1
ATOM 666 C CA . GLY A 1 90 ? 10.708 -28.712 14.059 1.00 25.95 90 GLY A CA 1
ATOM 667 C C . GLY A 1 90 ? 10.122 -27.324 13.910 1.00 29.89 90 GLY A C 1
ATOM 668 O O . GLY A 1 90 ? 10.888 -26.350 13.884 1.00 29.46 90 GLY A O 1
ATOM 669 N N . ARG A 1 91 ? 8.798 -27.190 13.795 1.00 26.74 91 ARG A N 1
ATOM 670 C CA . ARG A 1 91 ? 8.208 -25.857 13.788 1.00 24.69 91 ARG A CA 1
ATOM 671 C C . ARG A 1 91 ? 8.438 -25.180 15.134 1.00 23.63 91 ARG A C 1
ATOM 672 O O . ARG A 1 91 ? 8.556 -25.839 16.167 1.00 23.41 91 ARG A O 1
ATOM 680 N N . ARG A 1 92 ? 8.559 -23.859 15.114 1.00 22.21 92 ARG A N 1
ATOM 681 C CA . ARG A 1 92 ? 8.722 -23.094 16.344 1.00 22.60 92 ARG A CA 1
ATOM 682 C C . ARG A 1 92 ? 7.496 -22.216 16.548 1.00 26.23 92 ARG A C 1
ATOM 683 O O . ARG A 1 92 ? 7.107 -21.465 15.648 1.00 24.67 92 ARG A O 1
ATOM 691 N N . VAL A 1 93 ? 6.877 -22.335 17.716 1.00 22.11 93 VAL A N 1
ATOM 692 C CA . VAL A 1 93 ? 5.763 -21.484 18.112 1.00 23.12 93 VAL A CA 1
ATOM 693 C C . VAL A 1 93 ? 6.301 -20.314 18.922 1.00 24.31 93 VAL A C 1
ATOM 694 O O . VAL A 1 93 ? 7.124 -20.498 19.825 1.00 22.96 93 VAL A O 1
ATOM 698 N N . VAL A 1 94 ? 5.836 -19.111 18.614 1.00 21.00 94 VAL A N 1
ATOM 699 C CA . VAL A 1 94 ? 6.262 -17.911 19.330 1.00 21.02 94 VAL A CA 1
ATOM 700 C C . VAL A 1 94 ? 5.075 -17.420 20.157 1.00 24.64 94 VAL A C 1
ATOM 701 O O . VAL A 1 94 ? 4.044 -17.018 19.599 1.00 22.09 94 VAL A O 1
ATOM 705 N N . ILE A 1 95 ? 5.193 -17.468 21.485 1.00 22.39 95 ILE A N 1
ATOM 706 C CA . ILE A 1 95 ? 4.114 -17.035 22.369 1.00 22.77 95 ILE A CA 1
ATOM 707 C C . ILE A 1 95 ? 4.442 -15.629 22.849 1.00 24.71 95 ILE A C 1
ATOM 708 O O . ILE A 1 95 ? 5.425 -15.412 23.572 1.00 23.98 95 ILE A O 1
ATOM 713 N N . LEU A 1 96 ? 3.621 -14.673 22.440 1.00 22.18 96 LEU A N 1
ATOM 714 C CA . LEU A 1 96 ? 3.851 -13.274 22.761 1.00 22.37 96 LEU A CA 1
ATOM 715 C C . LEU A 1 96 ? 3.273 -12.966 24.141 1.00 26.12 96 LEU A C 1
ATOM 716 O O . LEU A 1 96 ? 2.055 -13.063 24.349 1.00 26.06 96 LEU A O 1
ATOM 721 N N . MET A 1 97 ? 4.150 -12.626 25.093 1.00 25.85 97 MET A N 1
ATOM 722 C CA . MET A 1 97 ? 3.775 -12.329 26.479 1.00 26.13 97 MET A CA 1
ATOM 723 C C . MET A 1 97 ? 3.530 -10.849 26.751 1.00 28.53 97 MET A C 1
ATOM 724 O O . MET A 1 97 ? 2.623 -10.505 27.521 1.00 29.19 97 MET A O 1
ATOM 729 N N . GLU A 1 98 ? 4.363 -9.973 26.199 1.00 27.62 98 GLU A N 1
ATOM 730 C CA . GLU A 1 98 ? 4.279 -8.537 26.451 1.00 29.32 98 GLU A CA 1
ATOM 731 C C . GLU A 1 98 ? 4.580 -7.803 25.159 1.00 27.16 98 GLU A C 1
ATOM 732 O O . GLU A 1 98 ? 5.545 -8.139 24.470 1.00 25.72 98 GLU A O 1
ATOM 738 N N . LEU A 1 99 ? 3.765 -6.802 24.838 1.00 25.65 99 LEU A N 1
ATOM 739 C CA . LEU A 1 99 ? 3.982 -6.047 23.610 1.00 29.32 99 LEU A CA 1
ATOM 740 C C . LEU A 1 99 ? 3.354 -4.677 23.766 1.00 31.70 99 LEU A C 1
ATOM 741 O O . LEU A 1 99 ? 2.444 -4.481 24.577 1.00 33.72 99 LEU A O 1
ATOM 746 N N . GLU A 1 100 ? 3.859 -3.736 22.965 1.00 30.39 100 GLU A N 1
ATOM 747 C CA . GLU A 1 100 ? 3.299 -2.364 22.940 1.00 33.16 100 GLU A CA 1
ATOM 748 C C . GLU A 1 100 ? 2.944 -2.036 21.490 1.00 30.03 100 GLU A C 1
ATOM 749 O O . GLU A 1 100 ? 3.814 -2.207 20.632 1.00 27.66 100 GLU A O 1
ATOM 755 N N . VAL A 1 101 ? 1.713 -1.596 21.233 1.00 32.45 101 VAL A N 1
ATOM 756 C CA . VAL A 1 101 ? 1.329 -1.179 19.888 1.00 29.67 101 VAL A CA 1
ATOM 757 C C . VAL A 1 101 ? 1.933 0.202 19.660 1.00 29.28 101 VAL A C 1
ATOM 758 O O . VAL A 1 101 ? 1.667 1.142 20.418 1.00 30.56 101 VAL A O 1
ATOM 762 N N . LEU A 1 102 ? 2.791 0.314 18.648 1.00 26.16 102 LEU A N 1
ATOM 763 C CA . LEU A 1 102 ? 3.465 1.575 18.382 1.00 27.37 102 LEU A CA 1
ATOM 764 C C . LEU A 1 102 ? 2.663 2.469 17.460 1.00 33.19 102 LEU A C 1
ATOM 765 O O . LEU A 1 102 ? 2.665 3.695 17.635 1.00 31.47 102 LEU A O 1
ATOM 770 N N . LYS A 1 103 ? 1.973 1.883 16.494 1.00 28.22 103 LYS A N 1
ATOM 771 C CA . LYS A 1 103 ? 1.231 2.666 15.519 1.00 33.74 103 LYS A CA 1
ATOM 772 C C . LYS A 1 103 ? -0.024 1.884 15.166 1.00 33.04 103 LYS A C 1
ATOM 773 O O . LYS A 1 103 ? 0.052 0.687 14.873 1.00 29.13 103 LYS A O 1
ATOM 779 N N . SER A 1 104 ? -1.174 2.550 15.229 1.00 31.50 104 SER A N 1
ATOM 7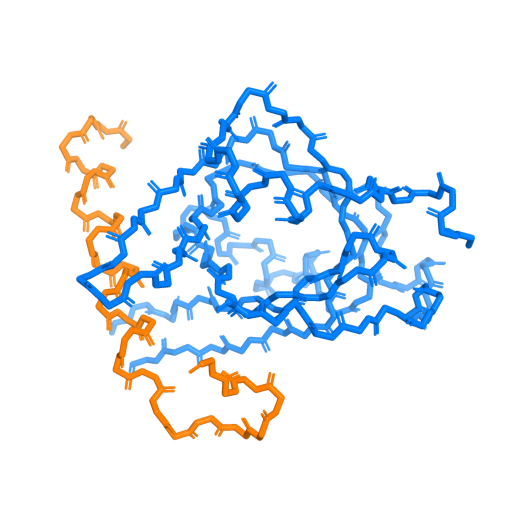80 C CA . SER A 1 104 ? -2.435 1.846 15.061 1.00 33.37 104 SER A CA 1
ATOM 781 C C . SER A 1 104 ? -2.617 1.414 13.608 1.00 33.78 104 SER A C 1
ATOM 782 O O . SER A 1 104 ? -1.963 1.922 12.693 1.00 36.59 104 SER A O 1
ATOM 785 N N . ALA A 1 105 ? -3.545 0.475 13.402 1.00 34.67 105 ALA A N 1
ATOM 786 C CA . ALA A 1 105 ? -3.896 0.058 12.046 1.00 35.69 105 ALA A CA 1
ATOM 787 C C . ALA A 1 105 ? -4.374 1.238 11.206 1.00 40.21 105 ALA A C 1
ATOM 788 O O . ALA A 1 105 ? -4.041 1.341 10.018 1.00 37.88 105 ALA A O 1
ATOM 790 N N . GLU A 1 106 ? -5.158 2.121 11.818 1.00 38.15 106 GLU A N 1
ATOM 791 C CA . GLU A 1 106 ? -5.690 3.302 11.094 1.00 40.47 106 GLU A CA 1
ATOM 792 C C . GLU A 1 106 ? -4.521 4.157 10.609 1.00 40.60 106 GLU A C 1
ATOM 793 O O . GLU A 1 106 ? -4.577 4.629 9.461 1.00 43.68 106 GLU A O 1
ATOM 799 N N . ALA A 1 107 ? -3.495 4.323 11.443 1.00 37.37 107 ALA A N 1
ATOM 800 C CA . ALA A 1 107 ? -2.389 5.203 11.085 1.00 37.04 107 ALA A CA 1
ATOM 801 C C . ALA A 1 107 ? -1.505 4.576 10.012 1.00 38.96 107 ALA A C 1
ATOM 802 O O . ALA A 1 107 ? -1.039 5.272 9.101 1.00 43.23 107 ALA A O 1
ATOM 804 N N . VAL A 1 108 ? -1.273 3.265 10.090 1.00 36.09 108 VAL A N 1
ATOM 805 C CA . VAL A 1 108 ? -0.428 2.605 9.102 1.00 35.94 108 VAL A CA 1
ATOM 806 C C . VAL A 1 108 ? -1.162 2.465 7.779 1.00 36.60 108 VAL A C 1
ATOM 807 O O . VAL A 1 108 ? -0.617 2.778 6.715 1.00 40.51 108 VAL A O 1
ATOM 811 N N . GLY A 1 109 ? -2.393 1.956 7.819 1.00 34.91 109 GLY A N 1
ATOM 812 C CA . GLY A 1 109 ? -3.266 1.930 6.673 1.00 40.26 109 GLY A CA 1
ATOM 813 C C . GLY A 1 109 ? -3.163 0.696 5.793 1.00 42.78 109 GLY A C 1
ATOM 814 O O . GLY A 1 109 ? -4.171 0.280 5.206 1.00 46.44 109 GLY A O 1
ATOM 815 N N . VAL A 1 110 ? -1.977 0.097 5.683 1.00 36.45 110 VAL A N 1
ATOM 816 C CA . VAL A 1 110 ? -1.717 -0.896 4.650 1.00 34.00 110 VAL A CA 1
ATOM 817 C C . VAL A 1 110 ? -0.573 -1.799 5.094 1.00 32.83 110 VAL A C 1
ATOM 818 O O . VAL A 1 110 ? 0.236 -1.429 5.941 1.00 32.53 110 VAL A O 1
ATOM 822 N N . LYS A 1 111 ? -0.510 -2.991 4.500 1.00 32.12 111 LYS A N 1
ATOM 823 C CA . LYS A 1 111 ? 0.660 -3.858 4.631 1.00 30.85 111 LYS A CA 1
ATOM 824 C C . LYS A 1 111 ? 1.925 -3.148 4.161 1.00 34.10 111 LYS A C 1
ATOM 825 O O . LYS A 1 111 ? 1.949 -2.532 3.088 1.00 31.37 111 LYS A O 1
ATOM 831 N N . ILE A 1 112 ? 2.982 -3.262 4.951 1.00 33.20 112 ILE A N 1
ATOM 832 C CA . ILE A 1 112 ? 4.253 -2.616 4.646 1.00 31.65 112 ILE A CA 1
ATOM 833 C C . ILE A 1 112 ? 5.077 -3.555 3.776 1.00 32.95 112 ILE A C 1
ATOM 834 O O . ILE A 1 112 ? 5.407 -4.671 4.189 1.00 29.69 112 ILE A O 1
ATOM 839 N N . GLY A 1 113 ? 5.406 -3.112 2.570 1.00 33.64 113 GLY A N 1
ATOM 840 C CA . GLY A 1 113 ? 6.283 -3.938 1.765 1.00 35.26 113 GLY A CA 1
ATOM 841 C C . GLY A 1 113 ? 5.597 -5.171 1.196 1.00 39.59 113 GLY A C 1
ATOM 842 O O . GLY A 1 113 ? 4.368 -5.276 1.130 1.00 35.15 113 GLY A O 1
ATOM 843 N N . ASN A 1 114 ? 6.427 -6.123 0.774 1.00 36.08 114 ASN A N 1
ATOM 844 C CA . ASN A 1 114 ? 5.957 -7.373 0.178 1.00 35.21 114 ASN A CA 1
ATOM 845 C C . ASN A 1 114 ? 6.653 -8.559 0.842 1.00 35.65 114 ASN A C 1
ATOM 846 O O . ASN A 1 114 ? 7.362 -9.327 0.185 1.00 37.95 114 ASN A O 1
ATOM 851 N N . PRO A 1 115 ? 6.453 -8.750 2.148 1.00 32.34 115 PRO A N 1
ATOM 852 C CA . PRO A 1 115 ? 7.111 -9.871 2.830 1.00 28.60 115 PRO A CA 1
ATOM 853 C C . PRO A 1 115 ? 6.615 -11.201 2.287 1.00 31.42 115 PRO A C 1
ATOM 854 O O . PRO A 1 115 ? 5.499 -11.307 1.780 1.00 33.14 115 PRO A O 1
ATOM 858 N N . VAL A 1 116 ? 7.458 -12.224 2.406 1.00 30.40 116 VAL A N 1
ATOM 859 C CA . VAL A 1 116 ? 7.121 -13.550 1.895 1.00 31.29 116 VAL A CA 1
ATOM 860 C C . VAL A 1 116 ? 7.126 -14.558 3.038 1.00 27.67 116 VAL A C 1
ATOM 861 O O . VAL A 1 116 ? 7.914 -14.415 3.983 1.00 26.88 116 VAL A O 1
ATOM 865 N N . PRO A 1 117 ? 6.293 -15.600 2.978 1.00 28.83 117 PRO A N 1
ATOM 8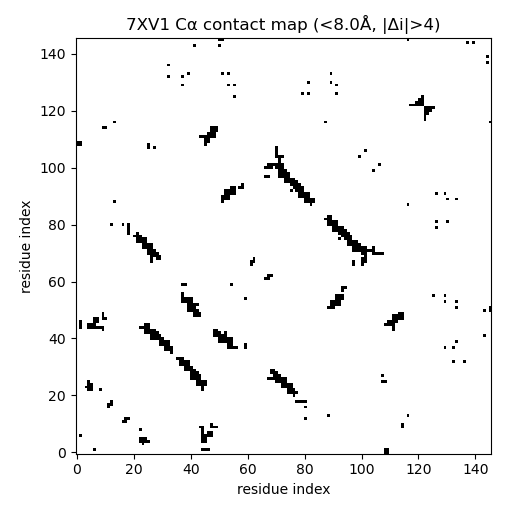66 C CA . PRO A 1 117 ? 6.243 -16.582 4.070 1.00 28.70 117 PRO A CA 1
ATOM 867 C C . PRO A 1 117 ? 7.596 -17.227 4.340 1.00 27.77 117 PRO A C 1
ATOM 868 O O . PRO A 1 117 ? 8.296 -17.665 3.413 1.00 28.54 117 PRO A O 1
ATOM 872 N N . TYR A 1 118 ? 7.956 -17.283 5.620 1.00 26.48 118 TYR A N 1
ATOM 873 C CA . TYR A 1 118 ? 9.168 -17.980 6.029 1.00 28.42 118 TYR A CA 1
ATOM 874 C C . TYR A 1 118 ? 9.057 -19.449 5.672 1.00 34.09 118 TYR A C 1
ATOM 875 O O . TYR A 1 118 ? 8.079 -20.113 6.026 1.00 36.16 118 TYR A O 1
ATOM 884 N N . ASN A 1 119 ? 10.063 -19.967 4.982 1.00 29.59 119 ASN A N 1
ATOM 885 C CA . ASN A 1 119 ? 10.003 -21.335 4.489 1.00 38.02 119 ASN A CA 1
ATOM 886 C C . ASN A 1 119 ? 10.728 -22.180 5.522 1.00 43.57 119 ASN A C 1
ATOM 887 O O . ASN A 1 119 ? 11.961 -22.219 5.561 1.00 42.74 119 ASN A O 1
ATOM 892 N N . GLU A 1 120 ? 9.944 -22.857 6.345 1.00 41.87 120 GLU A N 1
ATOM 893 C CA . GLU A 1 120 ? 10.404 -23.543 7.543 1.00 50.25 120 GLU A CA 1
ATOM 894 C C . GLU A 1 120 ? 11.574 -24.505 7.310 1.00 50.20 120 GLU A C 1
ATOM 895 O O . GLU A 1 120 ? 11.384 -25.707 7.110 1.00 53.81 120 GLU A O 1
ATOM 901 N N . GLY B 2 1 ? 0.628 -15.184 36.913 1.00 48.71 2 GLY B N 1
ATOM 902 C CA . GLY B 2 1 ? 1.927 -14.907 36.334 1.00 50.50 2 GLY B CA 1
ATOM 903 C C . GLY B 2 1 ? 3.030 -15.739 36.953 1.00 48.43 2 GLY B C 1
ATOM 904 O O . GLY B 2 1 ? 4.204 -15.424 36.790 1.00 47.50 2 GLY B O 1
ATOM 905 N N . THR B 2 2 ? 2.675 -16.818 37.641 1.00 41.65 3 THR B N 1
ATOM 906 C CA . THR B 2 2 ? 3.709 -17.692 38.179 1.00 42.19 3 THR B CA 1
ATOM 907 C C . THR B 2 2 ? 4.454 -18.406 37.055 1.00 43.07 3 THR B C 1
ATOM 908 O O . THR B 2 2 ? 3.995 -18.467 35.913 1.00 37.70 3 THR B O 1
ATOM 912 N N . SER B 2 3 ? 5.611 -18.976 37.405 1.00 42.84 4 SER B N 1
ATOM 913 C CA . SER B 2 3 ? 6.416 -19.693 36.419 1.00 45.36 4 SER B CA 1
ATOM 914 C C . SER B 2 3 ? 5.680 -20.918 35.890 1.00 43.62 4 SER B C 1
ATOM 915 O O . SER B 2 3 ? 5.713 -21.205 34.685 1.00 40.75 4 SER B O 1
ATOM 918 N N . SER B 2 4 ? 5.028 -21.666 36.785 1.00 40.24 5 SER B N 1
ATOM 919 C CA . SER B 2 4 ? 4.299 -22.861 36.369 1.00 41.48 5 SER B CA 1
ATOM 920 C C . SER B 2 4 ? 3.047 -22.492 35.595 1.00 38.17 5 SER B C 1
ATOM 921 O O . SER B 2 4 ? 2.655 -23.206 34.663 1.00 37.07 5 SER B O 1
ATOM 924 N N . GLY B 2 5 ? 2.399 -21.388 35.974 1.00 36.63 6 GLY B N 1
ATOM 925 C CA . GLY B 2 5 ? 1.246 -20.935 35.215 1.00 36.65 6 GLY B CA 1
ATOM 926 C C . GLY B 2 5 ? 1.618 -20.557 33.796 1.00 36.56 6 GLY B C 1
ATOM 927 O O . GLY B 2 5 ? 0.907 -20.894 32.843 1.00 34.80 6 GLY B O 1
ATOM 928 N N . GLU B 2 6 ? 2.750 -19.869 33.632 1.00 33.72 496 GLU B N 1
ATOM 929 C CA . GLU B 2 6 ? 3.197 -19.524 32.287 1.00 33.82 496 GLU B CA 1
ATOM 930 C C . GLU B 2 6 ? 3.538 -20.773 31.487 1.00 38.29 496 GLU B C 1
ATOM 931 O O . GLU B 2 6 ? 3.233 -20.848 30.293 1.00 33.43 496 GLU B O 1
ATOM 937 N N . GLU B 2 7 ? 4.165 -21.769 32.126 1.00 37.90 497 GLU B N 1
ATOM 938 C CA . GLU B 2 7 ? 4.485 -23.007 31.418 1.00 36.91 497 GLU B CA 1
ATOM 939 C C . GLU B 2 7 ? 3.226 -23.706 30.923 1.00 37.93 497 GLU B C 1
ATOM 940 O O . GLU B 2 7 ? 3.190 -24.192 29.786 1.00 37.97 497 GLU B O 1
ATOM 946 N N . ARG B 2 8 ? 2.179 -23.757 31.753 1.00 35.53 498 ARG B N 1
ATOM 947 C CA . ARG B 2 8 ? 0.933 -24.385 31.319 1.00 36.24 498 ARG B CA 1
ATOM 948 C C . ARG B 2 8 ? 0.325 -23.634 30.139 1.00 35.56 498 ARG B C 1
ATOM 949 O O . ARG B 2 8 ? -0.197 -24.250 29.206 1.00 35.13 498 ARG B O 1
ATOM 957 N N . GLU B 2 9 ? 0.408 -22.301 30.150 1.00 33.90 499 GLU B N 1
ATOM 958 C CA . GLU B 2 9 ? -0.159 -21.509 29.061 1.00 32.75 499 GLU B CA 1
ATOM 959 C C . GLU B 2 9 ? 0.624 -21.698 27.766 1.00 31.70 499 GLU B C 1
ATOM 960 O O . GLU B 2 9 ? 0.038 -21.737 26.678 1.00 31.26 499 GLU B O 1
ATOM 966 N N . VAL B 2 10 ? 1.950 -21.801 27.868 1.00 31.40 500 VAL B N 1
ATOM 967 C CA . VAL B 2 10 ? 2.774 -22.062 26.692 1.00 31.28 500 VAL B CA 1
ATOM 968 C C . VAL B 2 10 ? 2.412 -23.414 26.087 1.00 32.99 500 VAL B C 1
ATOM 969 O O . VAL B 2 10 ? 2.275 -23.555 24.863 1.00 31.06 500 VAL B O 1
ATOM 973 N N . LYS B 2 11 ? 2.250 -24.431 26.932 1.00 32.80 501 LYS B N 1
ATOM 974 C CA . LYS B 2 11 ? 1.836 -25.736 26.423 1.00 33.79 501 LYS B CA 1
ATOM 975 C C . LYS B 2 11 ? 0.465 -25.657 25.758 1.00 33.83 501 LYS B C 1
ATOM 976 O O . LYS B 2 11 ? 0.249 -26.226 24.680 1.00 33.76 501 LYS B O 1
ATOM 982 N N . LYS B 2 12 ? -0.478 -24.955 26.390 1.00 34.00 502 LYS B N 1
ATOM 983 C CA . LYS B 2 12 ? -1.820 -24.860 25.828 1.00 34.79 502 LYS B CA 1
ATOM 984 C C . LYS B 2 12 ? -1.804 -24.110 24.498 1.00 32.65 502 LYS B C 1
ATOM 985 O O . LYS B 2 12 ? -2.455 -24.531 23.533 1.00 32.72 502 LYS B O 1
ATOM 991 N N . ALA B 2 13 ? -1.061 -23.003 24.424 1.00 31.33 503 ALA B N 1
ATOM 992 C CA . ALA B 2 13 ? -0.957 -22.262 23.173 1.00 29.90 503 ALA B CA 1
ATOM 993 C C . ALA B 2 13 ? -0.374 -23.132 22.071 1.00 29.71 503 ALA B C 1
ATOM 994 O O . ALA B 2 13 ? -0.769 -23.024 20.907 1.00 29.10 503 ALA B O 1
ATOM 996 N N . CYS B 2 14 ? 0.539 -24.028 22.428 1.00 30.31 504 CYS B N 1
ATOM 997 C CA . CYS B 2 14 ? 1.148 -24.886 21.423 1.00 30.23 504 CYS B CA 1
ATOM 998 C C . CYS B 2 14 ? 0.165 -25.947 20.940 1.00 31.97 504 CYS B C 1
ATOM 999 O O . CYS B 2 14 ? 0.099 -26.235 19.740 1.00 32.30 504 CYS B O 1
ATOM 1002 N N . GLU B 2 15 ? -0.606 -26.542 21.853 1.00 32.71 505 GLU B N 1
ATOM 1003 C CA . GLU B 2 15 ? -1.649 -27.485 21.440 1.00 34.00 505 GLU B CA 1
ATOM 1004 C C . GLU B 2 15 ? -2.723 -26.790 20.611 1.00 36.34 505 GLU B C 1
ATOM 1005 O O . GLU B 2 15 ? -3.220 -27.348 19.623 1.00 35.34 505 GLU B O 1
ATOM 1011 N N . ASP B 2 16 ? -3.077 -25.559 20.988 1.00 33.73 506 ASP B N 1
ATOM 1012 C CA . ASP B 2 16 ? -4.025 -24.771 20.207 1.00 33.08 506 ASP B CA 1
ATOM 1013 C C . ASP B 2 16 ? -3.528 -24.590 18.775 1.00 33.81 506 ASP B C 1
ATOM 1014 O O . ASP B 2 16 ? -4.289 -24.742 17.807 1.00 30.48 506 ASP B O 1
ATOM 1019 N N . PHE B 2 17 ? -2.237 -24.286 18.630 1.00 29.56 507 PHE B N 1
ATOM 1020 C CA . PHE B 2 17 ? -1.620 -24.123 17.318 1.00 28.42 507 PHE B CA 1
ATOM 1021 C C . PHE B 2 17 ? -1.616 -25.436 16.535 1.00 29.19 507 PHE B C 1
ATOM 1022 O O . PHE B 2 17 ? -1.999 -25.472 15.358 1.00 28.78 507 PHE B O 1
ATOM 1030 N N . GLU B 2 18 ? -1.205 -26.521 17.184 1.00 30.34 508 GLU B N 1
ATOM 1031 C CA . GLU B 2 18 ? -1.081 -27.816 16.466 1.00 31.15 508 GLU B CA 1
ATOM 1032 C C . GLU B 2 18 ? -2.442 -28.297 15.967 1.00 36.17 508 GLU B C 1
ATOM 1033 O O . GLU B 2 18 ? -2.475 -28.936 14.904 1.00 38.26 508 GLU B O 1
ATOM 1039 N N . GLN B 2 19 ? -3.519 -27.999 16.694 1.00 44.82 509 GLN B N 1
ATOM 1040 C CA . GLN B 2 19 ? -4.846 -28.555 16.307 1.00 48.31 509 GLN B CA 1
ATOM 1041 C C . GLN B 2 19 ? -5.591 -27.586 15.382 1.00 47.97 509 GLN B C 1
ATOM 1042 O O . GLN B 2 19 ? -6.742 -27.895 15.037 1.00 50.76 509 GLN B O 1
ATOM 1048 N N . ASP B 2 20 ? -4.964 -26.471 14.992 1.00 44.67 510 ASP B N 1
ATOM 1049 C CA . ASP B 2 20 ? -5.622 -25.460 14.160 1.00 44.06 510 ASP B CA 1
ATOM 1050 C C . ASP B 2 20 ? -5.561 -25.792 12.668 1.00 44.80 510 ASP B C 1
ATOM 1051 O O . ASP B 2 20 ? -5.105 -25.001 11.851 1.00 42.52 510 ASP B O 1
ATOM 1056 N N . GLN B 2 21 ? -6.079 -26.963 12.309 1.00 48.12 511 GLN B N 1
ATOM 1057 C CA . GLN B 2 21 ? -5.913 -27.425 10.938 1.00 48.91 511 GLN B CA 1
ATOM 1058 C C . GLN B 2 21 ? -6.968 -26.901 9.967 1.00 52.01 511 GLN B C 1
ATOM 1059 O O . GLN B 2 21 ? -6.734 -26.949 8.752 1.00 50.70 511 GLN B O 1
ATOM 1065 N N . ASN B 2 22 ? -8.104 -26.393 10.444 1.00 51.13 512 ASN B N 1
ATOM 1066 C CA . ASN B 2 22 ? -9.165 -25.938 9.544 1.00 52.42 512 ASN B CA 1
ATOM 1067 C C . ASN B 2 22 ? -9.098 -24.447 9.248 1.00 52.51 512 ASN B C 1
ATOM 1068 O O . ASN B 2 22 ? -10.131 -23.788 9.095 1.00 55.77 512 ASN B O 1
ATOM 1073 N N . ALA B 2 23 ? -7.898 -23.899 9.139 1.00 46.10 513 ALA B N 1
ATOM 1074 C CA . ALA B 2 23 ? -7.693 -22.508 8.765 1.00 43.91 513 ALA B CA 1
ATOM 1075 C C . ALA B 2 23 ? -7.436 -22.403 7.264 1.00 43.46 513 ALA B C 1
ATOM 1076 O O . ALA B 2 23 ? -7.115 -23.392 6.601 1.00 44.69 513 ALA B O 1
ATOM 1078 N N . SER B 2 24 ? -7.582 -21.189 6.729 1.00 40.67 514 SER B N 1
ATOM 1079 C CA . SER B 2 24 ? -7.409 -20.977 5.294 1.00 42.26 514 SER B CA 1
ATOM 1080 C C . SER B 2 24 ? -5.922 -21.096 4.914 1.00 42.96 514 SER B C 1
ATOM 1081 O O . SER B 2 24 ? -5.054 -21.337 5.757 1.00 44.09 514 SER B O 1
ATOM 1084 N N . GLU B 2 25 ? -5.622 -20.937 3.617 1.00 53.52 515 GLU B N 1
ATOM 1085 C CA . GLU B 2 25 ? -4.311 -21.350 3.113 1.00 54.64 515 GLU B CA 1
ATOM 1086 C C . GLU B 2 25 ? -3.167 -20.515 3.687 1.00 52.17 515 GLU B C 1
ATOM 1087 O O . GLU B 2 25 ? -2.054 -21.026 3.845 1.00 51.40 515 GLU B O 1
ATOM 1093 N N . GLU B 2 26 ? -3.407 -19.241 3.992 1.00 50.96 516 GLU B N 1
ATOM 1094 C CA . GLU B 2 26 ? -2.334 -18.400 4.515 1.00 48.69 516 GLU B CA 1
ATOM 1095 C C . GLU B 2 26 ? -1.833 -18.870 5.876 1.00 44.50 516 GLU B C 1
ATOM 1096 O O . GLU B 2 26 ? -0.743 -18.466 6.295 1.00 42.70 516 GLU B O 1
ATOM 1102 N N . TRP B 2 27 ? -2.587 -19.724 6.562 1.00 42.97 517 TRP B N 1
ATOM 1103 C CA . TRP B 2 27 ? -2.205 -20.218 7.877 1.00 39.01 517 TRP B CA 1
ATOM 1104 C C . TRP B 2 27 ? -1.510 -21.576 7.836 1.00 39.27 517 TRP B C 1
ATOM 1105 O O . TRP B 2 27 ? -1.115 -22.085 8.891 1.00 36.13 517 TRP B O 1
ATOM 1116 N N . ILE B 2 28 ? -1.360 -22.184 6.659 1.00 42.95 518 ILE B N 1
ATOM 1117 C CA . ILE B 2 28 ? -0.729 -23.500 6.582 1.00 43.38 518 ILE B CA 1
ATOM 1118 C C . ILE B 2 28 ? 0.734 -23.373 6.991 1.00 41.59 518 ILE B C 1
ATOM 1119 O O . ILE B 2 28 ? 1.430 -22.439 6.567 1.00 42.32 518 ILE B O 1
ATOM 1124 N N . THR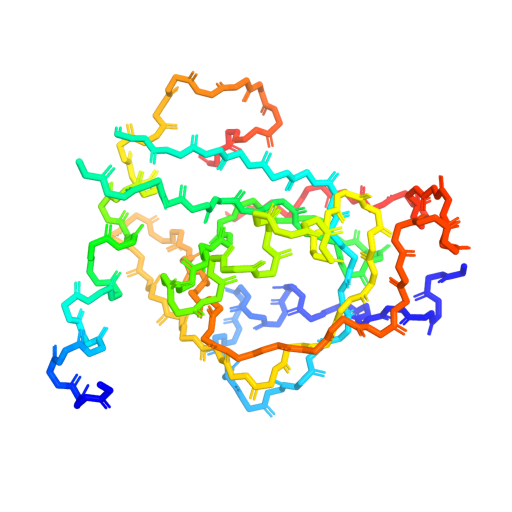 B 2 29 ? 1.204 -24.294 7.842 1.00 39.17 519 THR B N 1
ATOM 1125 C CA . THR B 2 29 ? 2.609 -24.282 8.279 1.00 37.40 519 THR B CA 1
ATOM 1126 C C . THR B 2 29 ? 3.297 -25.618 7.986 1.00 41.79 519 THR B C 1
ATOM 1127 O O . THR B 2 29 ? 2.692 -26.681 8.110 1.00 46.07 519 THR B O 1
#

B-factor: mean 35.37, std 10.72, range [17.34, 73.34]

GO terms:
  GO:0035861 site of double-strand break (C, IDA)
  GO:1990166 protein localization to site of double-strand break (P, IDA)
  GO:0140463 chromatin-protein adaptor activity (F, IDA)
  GO:0006281 DNA repair (P, IMP)
  GO:0016605 PML body (C, IDA)
  GO:0034502 protein localization to chromosome (P, IDA)
  GO:0005634 nucleus (C, IDA)
  GO:0003684 damaged DNA binding (F, IDA)
  GO:0003697 single-stranded DNA binding (F, IDA)
  GO:0005662 DNA replication factor A complex (C, IDA)
  GO:0006284 base-excision repair (P, IDA)
  GO:0005634 nucleus (C, EXP)
  GO:0006260 DNA replication (P, IMP)
  GO:0006289 nucleotide-excision repair (P, IMP)
  GO:0006298 mismatch repair (P, IMP)
  GO:0000723 telomere maintenance (P, IMP)
  GO:0000724 double-strand break repair via homologous recombination (P, IMP)
  GO:0005515 protein binding (F, IPI)
  GO:0006261 DNA-templated DNA replication (P, TAS)
  GO:0006310 DNA recombination (P, TAS)

InterPro domains:
  IPR004365 OB-fold nucleic acid binding domain, AA-tRNA synthetase-type [PF01336] (197-278)
  IPR004591 Replication factor A protein 1 [TIGR00617] (4-611)
  IPR007199 Replication factor-A protein 1, N-terminal [PF04057] (5-104)
  IPR007199 Replication factor-A protein 1, N-terminal [cd04477] (8-103)
  IPR012340 Nucleic acid-binding, OB-fold [G3DSA:2.40.50.140] (3-120)
  IPR012340 Nucleic acid-binding, OB-fold [G3DSA:2.40.50.140] (183-292)
  IPR012340 Nucleic acid-binding, OB-fold [G3DSA:2.40.50.140] (297-422)
  IPR012340 Nucleic acid-binding, OB-fold [G3DSA:2.40.50.140] (423-612)
  IPR012340 Nucleic acid-binding, OB-fold [SSF50249] (1-114)
  IPR012340 Nucleic acid-binding, OB-fold [SSF50249] (183-293)
  IPR012340 Nucleic acid-binding, OB-fold [SSF50249] (299-423)
  IPR012340 Nucleic acid-binding, OB-fold [SSF50249] (440-612)
  IPR013955 Replication factor A, C-terminal [PF08646] (461-606)
  IPR031657 Replication protein A, OB domain [PF16900] (305-402)
  IPR047192 Replication factor A, C-terminal, eukaryotes [cd04476] (447-611)

Sequence (146 aa):
MVGQLSEGAIAAIMQKGDTNIKPILQVINIRPITSPPRYRLLMSDGLNTLSSFMLATQLNPLVEEEQLSSNCVCQIHRFIVNTLKDGRRVVILMELEVLKSAEAVGVKIGNPVPYNEGTSSGEEREVKKACEDFEQDQNASEEWIT

Secondary structure (DSSP, 8-state):
-GGGS-TTHHHHHHHH-------EEEEEEEEEE----EEEEEEE-SSEEEEEEEE-GGGHHHHHTTSS-TT-EEEEEEEEEEE-TTS-EEEEEEEEEEEE-HHHH-S--S--EE---/--HHHHHHHHHHHHHHHHT-TTS-GGG--

Radius of gyration: 14.08 Å; Cα contacts (8 Å, |Δi|>4): 309; chains: 2; bounding box: 32×38×38 Å

Foldseek 3Di:
DLVQWQPCPVVCCLPVVDFPDFTKKFWAAWDWDDVDTKIWTWIGRQAATETQETEDPVCVVCVVVQQRGHGWIKIQDGWHWDADPVRDIHIYGHDMGGDGGCVRRVDDHHDYYHDDD/DDPVVVVVVVVVVVVVLVVPPPDDDVSDD

Organism: Homo sapiens (NCBI:txid9606)

Nearest PDB structures (foldseek):
  5eay-assembly1_B  TM=9.997E-01  e=1.153E-21  Homo sapiens
  7xuv-assembly1_A  TM=1.003E+00  e=2.306E-21  Homo sapiens
  7xv0-assembly1_A  TM=9.922E-01  e=1.630E-21  Homo sapiens
  5e7n-assembly1_A  TM=9.788E-01  e=1.452E-21  Homo sapiens
  4ipg-assembly1_A  TM=9.739E-01  e=4.355E-21  Homo sapiens

CATH classification: 2.40.50.140